Protein AF-A0A075AWR1-F1 (afdb_monomer)

Foldseek 3Di:
DKKKKWKDKDQDPADPVDDPVVLVVQLVVLCVVLVWDWDDDPGTIITIDDPVSVVVSVVVSLVSVVVNPGPDMDMDMDIDDDDPDPDDPVVVVVVVVD

Radius of gyration: 14.3 Å; Cα contacts (8 Å, |Δi|>4): 142; chains: 1; bounding box: 38×23×40 Å

Mean predicted aligned error: 3.59 Å

InterPro domains:
  IPR002767 Thiamine-binding protein [PF01910] (5-97)
  IPR029756 MTH1187/YkoF-like [G3DSA:3.30.70.930] (1-98)
  IPR029756 MTH1187/YkoF-like [SSF89957] (1-98)
  IPR051614 UPF0045 domain-containing protein [PTHR33777] (2-98)

Organism: Rozella allomycis (strain CSF55) (NCBI:txid988480)

pLDDT: mean 92.82, std 6.76, range [66.81, 98.5]

Secondary structure (DSSP, 8-state):
-EEEEEEEEEEES--TTS-HHHHHHHHHHHHHHTT-EEEEETTEEEEEEEHHHHHHHHHHHHHHHHHTT--EEEEEEEEE--TTS---HHHHHHHHH-

Sequence (98 aa):
MFVIADITFLPIQYPKDKPTSDYIKACLKTFDRYSLISNVHAQGTNVEGEFDEIMKAVKDCFAVIQNMGCENIASFIQLTFAANKDLSIQSRLSKVKE

Nearest PDB structures (foldseek):
  2epi-assembly1_C  TM=9.202E-01  e=3.598E-09  Methanocaldococcus jannaschii DSM 2661
  1lxj-assembly1_A  TM=9.125E-01  e=2.598E-08  Saccharomyces cerevisiae
  1lxn-assembly1_A  TM=9.030E-01  e=4.187E-08  Methanothermobacter thermautotrophicus
  1yqh-assembly1_A  TM=8.825E-01  e=8.280E-08  Bacillus cereus ATCC 14579
  2ibo-assembly1_D  TM=8.145E-01  e=5.980E-07  Streptococcus pneumoniae TIGR4

Structure (mmCIF, N/CA/C/O backbone):
data_AF-A0A075AWR1-F1
#
_entry.id   AF-A0A075AWR1-F1
#
loop_
_atom_site.group_PDB
_atom_site.id
_atom_site.type_symbol
_atom_site.label_atom_id
_atom_site.label_alt_id
_atom_site.label_comp_id
_atom_site.label_asym_id
_atom_site.label_entity_id
_atom_site.label_seq_id
_atom_site.pdbx_PDB_ins_code
_atom_site.Cartn_x
_atom_site.Cartn_y
_atom_site.Cartn_z
_atom_site.occupancy
_atom_site.B_iso_or_equiv
_atom_site.auth_seq_id
_atom_site.auth_comp_id
_atom_site.auth_asym_id
_atom_site.auth_atom_id
_atom_site.pdbx_PDB_model_num
ATOM 1 N N . MET A 1 1 ? 3.635 5.092 -15.655 1.00 90.06 1 MET A N 1
ATOM 2 C CA . MET A 1 1 ? 5.006 5.143 -15.103 1.00 90.06 1 MET A CA 1
ATOM 3 C C . MET A 1 1 ? 5.182 3.988 -14.129 1.00 90.06 1 MET A C 1
ATOM 5 O O . MET A 1 1 ? 4.627 4.056 -13.039 1.00 90.06 1 MET A O 1
ATOM 9 N N . PHE A 1 2 ? 5.950 2.960 -14.493 1.00 93.50 2 PHE A N 1
ATOM 10 C CA . PHE A 1 2 ? 6.179 1.804 -13.621 1.00 93.50 2 PHE A CA 1
ATOM 11 C C . PHE A 1 2 ? 7.150 2.133 -12.479 1.00 93.50 2 PHE A C 1
ATOM 13 O O . PHE A 1 2 ? 8.223 2.696 -12.717 1.00 93.50 2 PHE A O 1
ATOM 20 N N . VAL A 1 3 ? 6.792 1.786 -11.243 1.00 95.75 3 VAL A N 1
ATOM 21 C CA . VAL A 1 3 ? 7.591 2.057 -10.039 1.00 95.75 3 VAL A CA 1
ATOM 22 C C . VAL A 1 3 ? 7.595 0.865 -9.085 1.00 95.75 3 VAL A C 1
ATOM 24 O O . VAL A 1 3 ? 6.715 0.008 -9.124 1.00 95.75 3 VAL A O 1
ATOM 27 N N . ILE A 1 4 ? 8.583 0.847 -8.192 1.00 95.62 4 ILE A N 1
ATOM 28 C CA . ILE A 1 4 ? 8.560 0.022 -6.980 1.00 95.62 4 ILE A CA 1
ATOM 29 C C . ILE A 1 4 ? 8.304 0.958 -5.801 1.00 95.62 4 ILE A C 1
ATOM 31 O O . ILE A 1 4 ? 9.040 1.930 -5.615 1.00 95.62 4 ILE A O 1
ATOM 35 N N . ALA A 1 5 ? 7.277 0.667 -5.014 1.00 97.50 5 ALA A N 1
ATOM 36 C CA . ALA A 1 5 ? 6.930 1.376 -3.796 1.00 97.50 5 ALA A CA 1
ATOM 37 C C . ALA A 1 5 ? 7.207 0.485 -2.585 1.00 97.50 5 ALA A C 1
ATOM 39 O O . ALA A 1 5 ? 6.760 -0.655 -2.560 1.00 97.50 5 ALA A O 1
ATOM 40 N N . ASP A 1 6 ? 7.903 0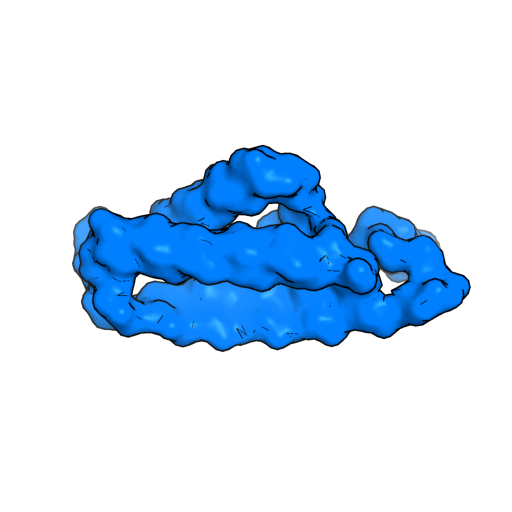.992 -1.573 1.00 97.81 6 ASP A N 1
ATOM 41 C CA . ASP A 1 6 ? 7.865 0.402 -0.235 1.00 97.81 6 ASP A CA 1
ATOM 42 C C . ASP A 1 6 ? 6.889 1.199 0.625 1.00 97.81 6 ASP A C 1
ATOM 44 O O . ASP A 1 6 ? 7.057 2.411 0.783 1.00 97.81 6 ASP A O 1
ATOM 48 N N . ILE A 1 7 ? 5.831 0.538 1.092 1.00 98.38 7 ILE A N 1
ATOM 49 C CA . ILE A 1 7 ? 4.677 1.173 1.725 1.00 98.38 7 ILE A CA 1
ATOM 50 C C . ILE A 1 7 ? 4.519 0.652 3.149 1.00 98.38 7 ILE A C 1
ATOM 52 O O . ILE A 1 7 ? 4.333 -0.545 3.383 1.00 98.38 7 ILE A O 1
ATOM 56 N N . THR A 1 8 ? 4.475 1.582 4.097 1.00 98.19 8 THR A N 1
ATOM 57 C CA . THR A 1 8 ? 4.159 1.316 5.500 1.00 98.19 8 THR A CA 1
ATOM 58 C C . THR A 1 8 ? 2.930 2.121 5.893 1.00 98.19 8 THR A C 1
ATOM 60 O O . THR A 1 8 ? 2.929 3.344 5.767 1.00 98.19 8 THR A O 1
ATOM 63 N N . PHE A 1 9 ? 1.903 1.448 6.416 1.00 97.12 9 PHE A N 1
ATOM 64 C CA . PHE A 1 9 ? 0.767 2.091 7.077 1.00 97.12 9 PHE A CA 1
ATOM 65 C C . PHE A 1 9 ? 0.934 1.980 8.591 1.00 97.12 9 PHE A C 1
ATOM 67 O O . PHE A 1 9 ? 1.128 0.888 9.123 1.00 97.12 9 PHE A O 1
ATOM 74 N N . LEU A 1 10 ? 0.824 3.108 9.283 1.00 94.88 10 LEU A N 1
ATOM 75 C CA . LEU A 1 10 ? 0.883 3.212 10.732 1.00 94.88 10 LEU A CA 1
ATOM 76 C C . LEU A 1 10 ? -0.452 3.777 11.242 1.00 94.88 10 LEU A C 1
ATOM 78 O O . LEU A 1 10 ? -0.621 4.998 11.297 1.00 94.88 10 LEU A O 1
ATOM 82 N N . PRO A 1 11 ? -1.410 2.905 11.603 1.00 93.31 11 PRO A N 1
ATOM 83 C CA . PRO A 1 11 ? -2.607 3.299 12.336 1.00 93.31 11 PRO A CA 1
ATOM 84 C C . PRO A 1 11 ? -2.231 3.988 13.656 1.00 93.31 11 PRO A C 1
ATOM 86 O O . PRO A 1 11 ? -1.450 3.448 14.444 1.00 93.31 11 PRO A O 1
ATOM 89 N N . ILE A 1 12 ? -2.793 5.165 13.919 1.00 92.38 12 ILE A N 1
ATOM 90 C CA . ILE A 1 12 ? -2.577 5.955 15.138 1.00 92.38 12 ILE A CA 1
ATOM 91 C C . ILE A 1 12 ? -3.886 5.979 15.930 1.00 92.38 12 ILE A C 1
ATOM 93 O O . ILE A 1 12 ? -4.958 6.148 15.355 1.00 92.38 12 ILE A O 1
ATOM 97 N N . GLN A 1 13 ? -3.802 5.809 17.257 1.00 86.81 13 GLN A N 1
ATOM 98 C CA . GLN A 1 13 ? -4.968 5.850 18.160 1.00 86.81 13 GLN A CA 1
ATOM 99 C C . GLN A 1 13 ? -6.104 4.896 17.724 1.00 86.81 13 GLN A C 1
ATOM 101 O O . GLN A 1 13 ? -7.280 5.241 17.773 1.00 86.81 13 GLN A O 1
ATOM 106 N N . TYR A 1 14 ? -5.749 3.687 17.280 1.00 88.19 14 TYR A N 1
ATOM 107 C CA . TYR A 1 14 ? -6.704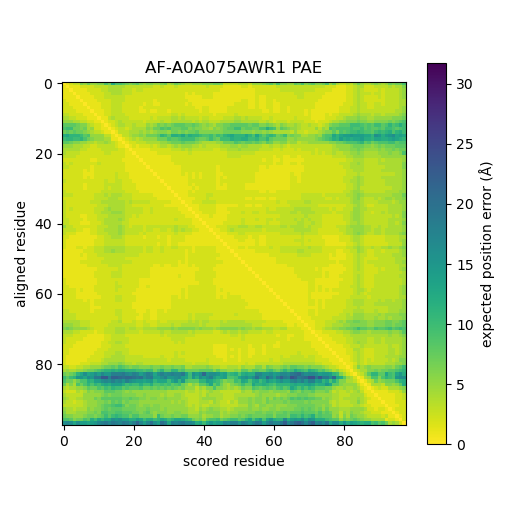 2.678 16.818 1.00 88.19 14 TYR A CA 1
ATOM 108 C C . TYR A 1 14 ? -7.343 1.895 17.989 1.00 88.19 14 TYR A C 1
ATOM 110 O O . TYR A 1 14 ? -6.756 1.822 19.077 1.00 88.19 14 TYR A O 1
ATOM 118 N N . PRO A 1 15 ? -8.527 1.282 17.784 1.00 86.12 15 PRO A N 1
ATOM 119 C CA . PRO A 1 15 ? -9.175 0.423 18.776 1.00 86.12 15 PRO A CA 1
ATOM 120 C C . PRO A 1 15 ? -8.254 -0.692 19.296 1.00 86.12 15 PRO A C 1
ATOM 122 O O . PRO A 1 15 ? -7.692 -1.459 18.515 1.00 86.12 15 PRO A O 1
ATOM 125 N N . LYS A 1 16 ? -8.096 -0.790 20.625 1.00 83.75 16 LYS A N 1
ATOM 126 C CA . LYS A 1 16 ? -7.147 -1.717 21.281 1.00 83.75 16 LYS A CA 1
ATOM 127 C C . LYS A 1 16 ? -7.504 -3.198 21.120 1.00 83.75 16 LYS A C 1
ATOM 129 O O . LYS A 1 16 ? -6.655 -4.052 21.349 1.00 83.75 16 LYS A O 1
ATOM 134 N N . ASP A 1 17 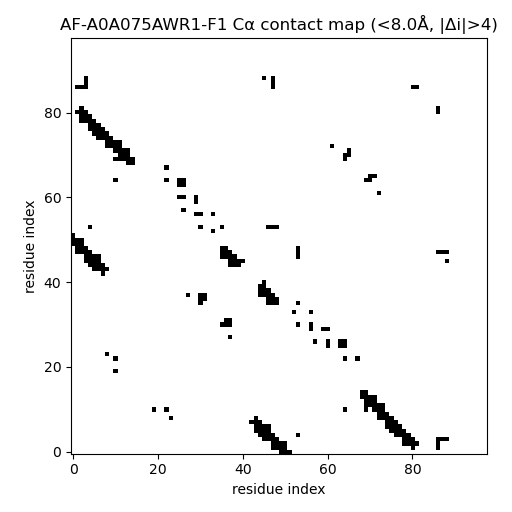? -8.745 -3.496 20.758 1.00 89.31 17 ASP A N 1
ATOM 135 C CA . ASP A 1 17 ? -9.251 -4.837 20.467 1.00 89.31 17 ASP A CA 1
ATOM 136 C C . ASP A 1 17 ? -8.862 -5.335 19.065 1.00 89.31 17 ASP A C 1
ATOM 138 O O . ASP A 1 17 ? -9.016 -6.522 18.780 1.00 89.31 17 ASP A O 1
ATOM 142 N N . LYS A 1 18 ? -8.315 -4.464 18.201 1.00 87.25 18 LYS A N 1
ATOM 143 C CA . LYS A 1 18 ? -7.836 -4.828 16.862 1.00 87.25 18 LYS A CA 1
ATOM 144 C C . LYS A 1 18 ? -6.315 -4.709 16.768 1.00 87.25 18 LYS A C 1
ATOM 146 O O . LYS A 1 18 ? -5.788 -3.600 16.870 1.00 87.25 18 LYS A O 1
ATOM 151 N N . PRO A 1 19 ? -5.582 -5.808 16.524 1.00 91.50 19 PRO A N 1
ATOM 152 C CA . PRO A 1 19 ? -4.143 -5.730 16.317 1.00 91.50 19 PRO A CA 1
ATOM 153 C C . PRO A 1 19 ? -3.814 -4.979 15.019 1.00 91.50 19 PRO A C 1
ATOM 155 O O . PRO A 1 19 ? -4.526 -5.089 14.019 1.00 91.50 19 PRO A O 1
ATOM 158 N N . THR A 1 20 ? -2.676 -4.277 14.993 1.00 89.62 20 THR A N 1
ATOM 159 C CA . THR A 1 20 ? -2.212 -3.522 13.811 1.00 89.62 20 THR A CA 1
ATOM 160 C C . THR A 1 20 ? -2.152 -4.383 12.546 1.00 89.62 20 THR A C 1
ATOM 162 O O . THR A 1 20 ? -2.425 -3.908 11.445 1.00 89.62 20 THR A O 1
ATOM 165 N N . SER A 1 21 ? -1.833 -5.671 12.698 1.00 93.12 21 SER A N 1
ATOM 166 C CA . SER A 1 21 ? -1.715 -6.619 11.590 1.00 93.12 21 SER A CA 1
ATOM 167 C C . SER A 1 21 ? -3.013 -6.806 10.803 1.00 93.12 21 SER A C 1
ATOM 169 O O . SER A 1 21 ? -2.945 -7.092 9.609 1.00 93.12 21 SER A O 1
ATOM 171 N N . ASP A 1 22 ? -4.186 -6.603 11.405 1.00 95.38 22 ASP A N 1
ATOM 172 C CA . ASP A 1 22 ? -5.458 -6.752 10.694 1.00 95.38 22 ASP A CA 1
ATOM 173 C C . ASP A 1 22 ? -5.711 -5.605 9.709 1.00 95.38 22 ASP A C 1
ATOM 175 O O . ASP A 1 22 ? -6.215 -5.844 8.610 1.00 95.38 22 ASP A O 1
ATOM 179 N N . TYR A 1 23 ? -5.269 -4.388 10.036 1.00 95.31 23 TYR A N 1
ATOM 180 C CA . TYR A 1 23 ? -5.281 -3.255 9.106 1.00 95.31 23 TYR A CA 1
ATOM 181 C C . TYR A 1 23 ? -4.352 -3.506 7.915 1.00 95.31 23 TYR A C 1
ATOM 183 O O . TYR A 1 23 ? -4.734 -3.275 6.768 1.00 95.31 23 TYR A O 1
ATOM 191 N N . ILE A 1 24 ? -3.159 -4.054 8.172 1.00 95.25 24 ILE A N 1
ATOM 192 C CA . ILE A 1 24 ? -2.207 -4.402 7.110 1.00 95.25 24 ILE A CA 1
ATOM 193 C C . ILE A 1 24 ? -2.781 -5.499 6.209 1.00 95.25 24 ILE A C 1
ATOM 195 O O . ILE A 1 24 ? -2.785 -5.342 4.993 1.00 95.25 24 ILE A O 1
ATOM 199 N N . LYS A 1 25 ? -3.364 -6.566 6.772 1.00 96.88 25 LYS A N 1
ATOM 200 C CA . LYS A 1 25 ? -4.047 -7.612 5.985 1.00 96.88 25 LYS A CA 1
ATOM 201 C C . LYS A 1 25 ? -5.171 -7.047 5.115 1.00 96.88 25 LYS A C 1
ATOM 203 O O . LYS A 1 25 ? -5.366 -7.515 3.996 1.00 96.88 25 LYS A O 1
ATOM 208 N N . ALA A 1 26 ? -5.919 -6.060 5.608 1.00 96.88 26 ALA A N 1
ATOM 209 C CA . ALA A 1 26 ? -6.961 -5.403 4.825 1.00 96.88 26 ALA A CA 1
ATOM 210 C C . ALA A 1 26 ? -6.379 -4.602 3.645 1.00 96.88 26 ALA A C 1
ATOM 212 O O . ALA A 1 26 ? -6.944 -4.631 2.551 1.00 96.88 26 ALA A O 1
ATOM 213 N N . CYS A 1 27 ? -5.223 -3.962 3.838 1.00 97.44 27 CYS A N 1
ATOM 214 C CA . CYS A 1 27 ? -4.489 -3.279 2.771 1.00 97.44 27 CYS A CA 1
ATOM 215 C C . CYS A 1 27 ? -3.943 -4.254 1.721 1.00 97.44 27 CYS A C 1
ATOM 217 O O . CYS A 1 27 ? -4.064 -3.993 0.529 1.00 97.44 27 CYS A O 1
ATOM 219 N N . LEU A 1 28 ? -3.424 -5.413 2.137 1.00 97.25 28 LEU A N 1
ATOM 220 C CA . LEU A 1 28 ? -2.949 -6.447 1.208 1.00 97.25 28 LEU A CA 1
ATOM 221 C C . LEU A 1 28 ? -4.075 -6.958 0.308 1.00 97.25 28 LEU A C 1
ATOM 223 O O . LEU A 1 28 ? -3.923 -6.982 -0.907 1.00 97.25 28 LEU A O 1
ATOM 227 N N . LYS A 1 29 ? -5.257 -7.220 0.881 1.00 97.56 29 LYS A N 1
ATOM 228 C CA . LYS A 1 29 ? -6.453 -7.553 0.089 1.00 97.56 29 LYS A CA 1
ATOM 229 C C . LYS A 1 29 ? -6.828 -6.447 -0.896 1.00 97.56 29 LYS A C 1
ATOM 231 O O . LYS A 1 29 ? -7.422 -6.731 -1.930 1.00 97.56 29 LYS A O 1
ATOM 236 N N . THR A 1 30 ? -6.556 -5.184 -0.569 1.00 97.38 30 THR A N 1
ATOM 237 C CA . THR A 1 30 ? -6.747 -4.078 -1.512 1.00 97.38 30 THR A CA 1
ATOM 238 C C . THR A 1 30 ? -5.748 -4.177 -2.657 1.00 97.38 30 THR A C 1
ATOM 240 O O . THR A 1 30 ? -6.190 -4.144 -3.798 1.00 97.38 30 THR A O 1
ATOM 243 N N . PHE A 1 31 ? -4.456 -4.386 -2.397 1.00 97.06 31 PHE A N 1
ATOM 244 C CA . PHE A 1 31 ? -3.463 -4.588 -3.461 1.00 97.06 31 PHE A CA 1
ATOM 245 C C . PHE A 1 31 ? -3.807 -5.772 -4.378 1.00 97.06 31 PHE A C 1
ATOM 247 O O . PHE A 1 31 ? -3.735 -5.619 -5.598 1.00 97.06 31 PHE A O 1
ATOM 254 N N . ASP A 1 32 ? -4.308 -6.880 -3.822 1.00 96.38 32 ASP A N 1
ATOM 255 C CA . ASP A 1 32 ? -4.775 -8.033 -4.604 1.00 96.38 32 ASP A CA 1
ATOM 256 C C . ASP A 1 32 ? -5.913 -7.657 -5.571 1.00 96.38 32 ASP A C 1
ATOM 258 O O . ASP A 1 32 ? -5.912 -8.076 -6.728 1.00 96.38 32 ASP A O 1
ATOM 262 N N . ARG A 1 33 ? -6.874 -6.815 -5.147 1.00 96.50 33 ARG A N 1
ATOM 263 C CA . ARG A 1 33 ? -7.967 -6.337 -6.026 1.00 96.50 33 ARG A CA 1
ATOM 264 C C . ARG A 1 33 ? -7.463 -5.491 -7.192 1.00 96.50 33 ARG A C 1
ATOM 266 O O . ARG A 1 33 ? -8.097 -5.479 -8.243 1.00 96.50 33 ARG A O 1
ATOM 273 N N . TYR A 1 34 ? -6.355 -4.784 -7.000 1.00 96.19 34 TYR A N 1
ATOM 274 C CA . TYR A 1 34 ? -5.690 -4.019 -8.052 1.00 96.19 34 TYR A CA 1
ATOM 275 C C . TYR A 1 34 ? -4.769 -4.886 -8.922 1.00 96.19 34 TYR A C 1
ATOM 277 O O . TYR A 1 34 ? -4.156 -4.365 -9.843 1.00 96.19 34 TYR A O 1
ATOM 285 N N . SER A 1 35 ? -4.678 -6.198 -8.665 1.00 95.75 35 SER A N 1
ATOM 286 C CA . SER A 1 35 ? -3.734 -7.106 -9.334 1.00 95.75 35 SER A CA 1
ATOM 287 C C . SER A 1 35 ? -2.271 -6.654 -9.213 1.00 95.75 35 SER A C 1
ATOM 289 O O . SER A 1 35 ? -1.451 -6.946 -10.081 1.00 95.75 35 SER A O 1
ATOM 291 N N . LEU A 1 36 ? -1.937 -5.937 -8.133 1.00 95.88 36 LEU A N 1
ATOM 292 C CA . LEU A 1 36 ? -0.582 -5.460 -7.868 1.00 95.88 36 LEU A CA 1
ATOM 293 C C . LEU A 1 36 ? 0.256 -6.575 -7.240 1.00 95.88 36 LEU A C 1
ATOM 295 O O . LEU A 1 36 ? -0.181 -7.255 -6.309 1.00 95.88 36 LEU A O 1
ATOM 299 N N . ILE A 1 37 ? 1.496 -6.724 -7.701 1.00 93.44 37 ILE A N 1
ATOM 300 C CA . ILE A 1 37 ? 2.449 -7.657 -7.100 1.00 93.44 37 ILE A CA 1
ATOM 301 C C . ILE A 1 37 ? 2.939 -7.031 -5.795 1.00 93.44 37 ILE A C 1
ATOM 303 O O . ILE A 1 37 ? 3.594 -5.987 -5.811 1.00 93.44 37 ILE A O 1
ATOM 307 N N . SER A 1 38 ? 2.628 -7.668 -4.666 1.00 95.69 38 SER A N 1
ATOM 308 C CA . SER A 1 38 ? 3.014 -7.191 -3.339 1.00 95.69 38 SER A CA 1
ATOM 309 C C . SER A 1 38 ? 3.807 -8.241 -2.559 1.00 95.69 38 SER A C 1
ATOM 311 O O . SER A 1 38 ? 3.518 -9.434 -2.608 1.00 95.69 38 SER A O 1
ATOM 313 N N . ASN A 1 39 ? 4.839 -7.795 -1.842 1.00 95.06 39 ASN A N 1
ATOM 314 C CA . ASN A 1 39 ? 5.706 -8.624 -1.011 1.00 95.06 39 ASN A CA 1
ATOM 315 C C . ASN A 1 39 ? 5.836 -7.990 0.377 1.00 95.06 39 ASN A C 1
ATOM 317 O O . ASN A 1 39 ? 6.423 -6.919 0.537 1.00 95.06 39 ASN A O 1
ATOM 321 N N . VAL A 1 40 ? 5.284 -8.656 1.390 1.00 95.69 40 VAL A N 1
ATOM 322 C CA . VAL A 1 40 ? 5.335 -8.196 2.784 1.00 95.69 40 VAL A CA 1
ATOM 323 C C . VAL A 1 40 ? 6.685 -8.522 3.408 1.00 95.69 40 VAL A C 1
ATOM 325 O O . VAL A 1 40 ? 7.192 -9.635 3.276 1.00 95.69 40 VAL A O 1
ATOM 328 N N . HIS A 1 41 ? 7.219 -7.579 4.177 1.00 94.56 41 HIS A N 1
ATOM 329 C CA . HIS A 1 41 ? 8.325 -7.800 5.104 1.00 94.56 41 HIS A CA 1
ATOM 330 C C . HIS A 1 41 ? 8.012 -7.173 6.468 1.00 94.56 41 HIS A C 1
ATOM 332 O O . HIS A 1 41 ? 6.975 -6.550 6.680 1.00 94.56 41 HIS A O 1
ATOM 338 N N . AL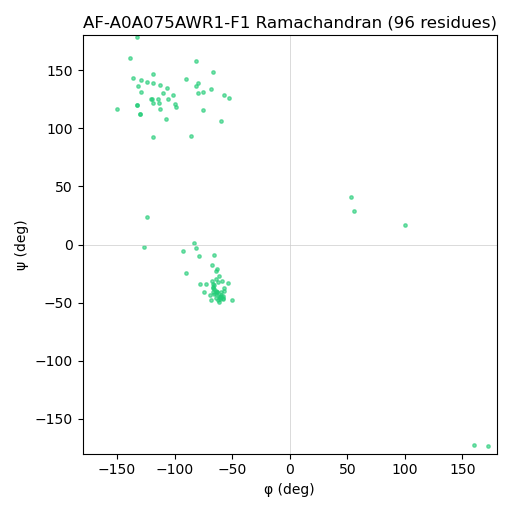A A 1 42 ? 8.920 -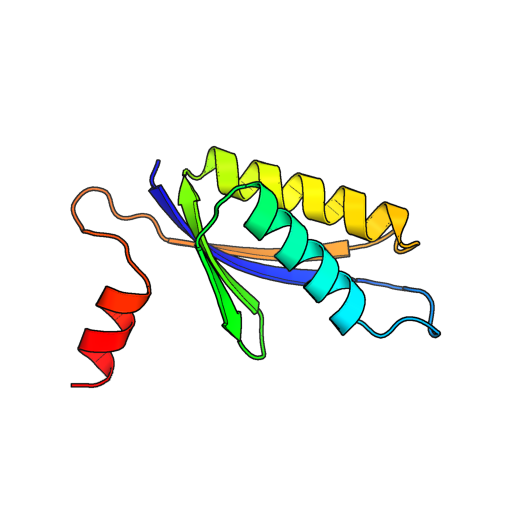7.329 7.431 1.00 94.31 42 ALA A N 1
ATOM 339 C CA . ALA A 1 42 ? 8.685 -6.932 8.820 1.00 94.31 42 ALA A CA 1
ATOM 340 C C . ALA A 1 42 ? 8.514 -5.415 9.056 1.00 94.31 42 ALA A C 1
ATOM 342 O O . ALA A 1 42 ? 8.192 -5.020 10.173 1.00 94.31 42 ALA A O 1
ATOM 343 N N . GLN A 1 43 ? 8.773 -4.564 8.058 1.00 93.81 43 GLN A N 1
ATOM 344 C CA . GLN A 1 43 ? 8.761 -3.096 8.191 1.00 93.81 43 GLN A CA 1
ATOM 345 C C . GLN A 1 43 ? 7.865 -2.394 7.159 1.00 93.81 43 GLN A C 1
ATOM 347 O O . GLN A 1 43 ? 7.726 -1.174 7.202 1.00 9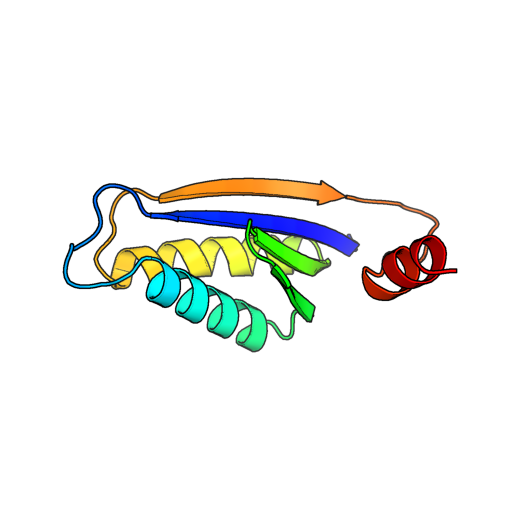3.81 43 GLN A O 1
ATOM 352 N N . GLY A 1 44 ? 7.245 -3.139 6.246 1.00 96.25 44 GLY A N 1
ATOM 353 C CA . GLY A 1 44 ? 6.562 -2.558 5.100 1.00 96.25 44 GLY A CA 1
ATOM 354 C C . GLY A 1 44 ? 6.090 -3.612 4.113 1.00 96.25 44 GLY A C 1
ATOM 355 O O . GLY A 1 44 ? 6.127 -4.819 4.371 1.00 96.25 44 GLY A O 1
ATOM 356 N N . THR A 1 45 ? 5.583 -3.134 2.989 1.00 97.81 45 THR A N 1
ATOM 357 C CA . THR A 1 45 ? 5.170 -3.957 1.859 1.00 97.81 45 THR A CA 1
ATOM 358 C C . THR A 1 45 ? 5.748 -3.349 0.599 1.00 97.81 45 THR A C 1
ATOM 360 O O . THR A 1 45 ? 5.421 -2.215 0.246 1.00 97.81 45 THR A O 1
ATOM 363 N N . ASN A 1 46 ? 6.569 -4.121 -0.106 1.00 97.44 46 ASN A N 1
ATOM 364 C CA . ASN A 1 46 ? 7.035 -3.728 -1.423 1.00 97.44 46 ASN A CA 1
ATOM 365 C C . ASN A 1 46 ? 5.938 -4.027 -2.443 1.00 97.44 46 ASN A C 1
ATOM 367 O O . ASN A 1 46 ? 5.412 -5.137 -2.469 1.00 97.44 46 ASN A O 1
ATOM 371 N N . VAL A 1 47 ? 5.607 -3.056 -3.282 1.00 97.19 47 VAL A N 1
ATOM 372 C CA . VAL A 1 47 ? 4.590 -3.152 -4.327 1.00 97.19 47 VAL A CA 1
ATOM 373 C C . VAL A 1 47 ? 5.200 -2.673 -5.636 1.00 97.19 47 VAL A C 1
ATOM 375 O O . VAL A 1 47 ? 5.821 -1.613 -5.673 1.00 97.19 47 VAL A O 1
ATOM 378 N N . GLU A 1 48 ? 5.045 -3.443 -6.706 1.00 94.75 48 GLU A N 1
ATOM 379 C CA . GLU A 1 48 ? 5.505 -3.070 -8.048 1.00 94.75 48 GLU A CA 1
ATOM 380 C C . GLU A 1 48 ? 4.325 -2.977 -9.021 1.00 94.75 48 GLU A C 1
ATOM 382 O O . GLU A 1 48 ? 3.389 -3.775 -8.953 1.00 94.75 48 GLU A O 1
ATOM 387 N N . GLY A 1 49 ? 4.341 -1.962 -9.887 1.00 94.50 49 GLY A N 1
ATOM 388 C CA . GLY A 1 49 ? 3.214 -1.651 -10.765 1.00 94.50 49 GLY A CA 1
ATOM 389 C C . GLY A 1 49 ? 3.237 -0.225 -11.309 1.00 94.50 49 GLY A C 1
ATOM 390 O O . GLY A 1 49 ? 4.194 0.532 -11.116 1.00 94.50 49 GLY A O 1
ATOM 391 N N . GLU A 1 50 ? 2.156 0.159 -11.985 1.00 95.75 50 GLU A N 1
ATOM 392 C CA . GLU A 1 50 ? 1.967 1.528 -12.458 1.00 95.75 50 GLU A CA 1
ATOM 393 C C . GLU A 1 50 ? 1.747 2.488 -11.281 1.00 95.75 50 GLU A C 1
ATOM 395 O O . GLU A 1 50 ? 0.948 2.228 -10.382 1.00 95.75 50 GLU A O 1
ATOM 400 N N . PHE A 1 51 ? 2.447 3.626 -11.295 1.00 96.50 51 PHE A N 1
ATOM 401 C CA . PHE A 1 51 ? 2.401 4.635 -10.233 1.00 96.50 51 PHE A CA 1
ATOM 402 C C . PHE A 1 51 ? 0.969 5.023 -9.857 1.00 96.50 51 PHE A C 1
ATOM 404 O O . PHE A 1 51 ? 0.622 5.023 -8.676 1.00 96.50 51 PHE A O 1
ATOM 411 N N . ASP A 1 52 ? 0.130 5.311 -10.853 1.00 97.62 52 ASP A N 1
ATOM 412 C CA . ASP A 1 52 ? -1.247 5.744 -10.621 1.00 97.62 52 ASP A CA 1
ATOM 413 C C . ASP A 1 52 ? -2.100 4.631 -9.994 1.00 97.62 52 ASP A C 1
ATOM 415 O O . ASP A 1 52 ? -2.923 4.903 -9.119 1.00 97.62 52 ASP A O 1
ATOM 419 N N . GLU A 1 53 ? -1.875 3.371 -10.376 1.00 97.88 53 GLU A N 1
ATOM 420 C CA . GLU A 1 53 ? -2.575 2.221 -9.798 1.00 97.88 53 GLU A CA 1
ATOM 421 C C . GLU A 1 53 ? -2.149 1.977 -8.350 1.00 97.88 53 GLU A C 1
ATOM 423 O O . GLU A 1 53 ? -3.006 1.802 -7.482 1.00 97.88 53 GLU A O 1
ATOM 428 N N . ILE A 1 54 ? -0.845 2.054 -8.060 1.00 98.06 54 ILE A N 1
ATOM 429 C CA . ILE A 1 54 ? -0.324 1.929 -6.693 1.00 98.06 54 ILE A CA 1
ATOM 430 C C . ILE A 1 54 ? -0.880 3.050 -5.814 1.00 98.06 54 ILE A C 1
ATOM 432 O O . ILE A 1 54 ? -1.397 2.775 -4.732 1.00 98.06 54 ILE A O 1
ATOM 436 N N . MET A 1 55 ? -0.819 4.310 -6.256 1.00 98.31 55 MET A N 1
ATOM 437 C CA . MET A 1 55 ? -1.315 5.435 -5.453 1.00 98.31 55 MET A CA 1
ATOM 438 C C . MET A 1 55 ? -2.831 5.372 -5.249 1.00 98.31 55 MET A C 1
ATOM 440 O O . MET A 1 55 ? -3.327 5.714 -4.171 1.00 98.31 55 MET A O 1
ATOM 444 N N . LYS A 1 56 ? -3.582 4.883 -6.242 1.00 98.50 56 LYS A N 1
ATOM 445 C CA . LYS A 1 56 ? -5.019 4.638 -6.098 1.00 98.50 56 LYS A CA 1
ATOM 446 C C . LYS A 1 56 ? -5.299 3.527 -5.080 1.00 98.50 56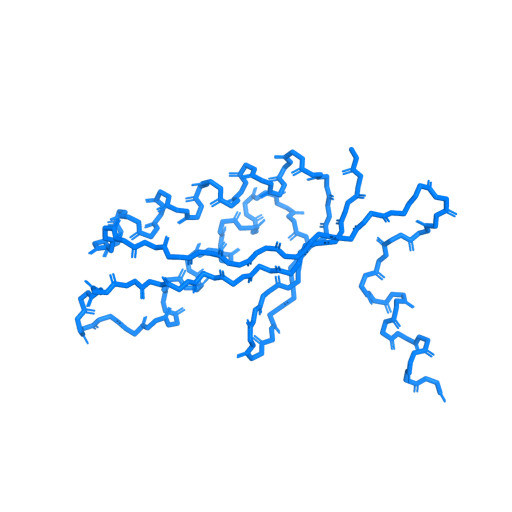 LYS A C 1
ATOM 448 O O . LYS A 1 56 ? -6.152 3.707 -4.215 1.00 98.50 56 LYS A O 1
ATOM 453 N N . ALA A 1 57 ? -4.538 2.435 -5.107 1.00 98.38 57 ALA A N 1
ATOM 454 C CA . ALA A 1 57 ? -4.654 1.372 -4.114 1.00 98.38 57 ALA A CA 1
ATOM 455 C C . ALA A 1 57 ? -4.282 1.854 -2.700 1.00 98.38 57 ALA A C 1
ATOM 457 O O . ALA A 1 57 ? -4.977 1.535 -1.739 1.00 98.38 57 ALA A O 1
ATOM 458 N N . VAL A 1 58 ? -3.243 2.686 -2.564 1.00 98.25 58 VAL A N 1
ATOM 459 C CA . VAL A 1 58 ? -2.868 3.337 -1.296 1.00 98.25 58 VAL A CA 1
ATOM 460 C C . VAL A 1 58 ? -4.009 4.204 -0.761 1.00 98.25 58 VAL A C 1
ATOM 462 O O . VAL A 1 58 ? -4.339 4.121 0.422 1.00 98.25 58 VAL A O 1
ATOM 465 N N . LYS A 1 59 ? -4.650 5.005 -1.619 1.00 98.25 59 LYS A N 1
ATOM 466 C CA . LYS A 1 59 ? -5.828 5.801 -1.245 1.00 98.25 59 LYS A CA 1
ATOM 467 C C . LYS A 1 59 ? -6.966 4.918 -0.724 1.00 98.25 59 LYS A C 1
ATOM 469 O O . LYS A 1 59 ? -7.561 5.231 0.306 1.00 98.25 59 LYS A O 1
ATOM 474 N N . ASP A 1 60 ? -7.241 3.805 -1.395 1.00 98.25 60 ASP A N 1
ATOM 475 C CA . ASP A 1 60 ? -8.269 2.860 -0.958 1.00 98.25 60 ASP A CA 1
ATOM 476 C C . ASP A 1 60 ? -7.899 2.175 0.364 1.00 98.25 60 ASP A C 1
ATOM 478 O O . A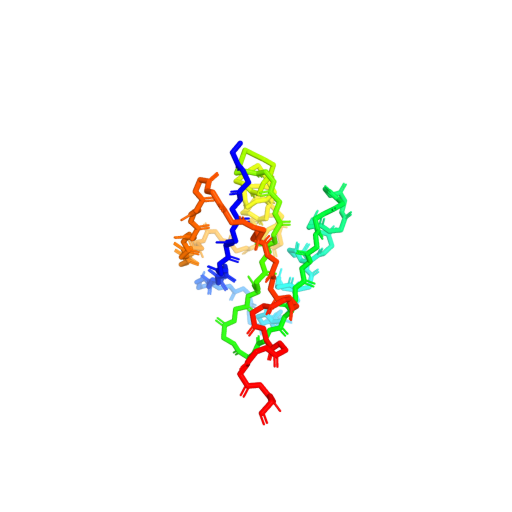SP A 1 60 ? -8.775 1.937 1.193 1.00 98.25 60 ASP A O 1
ATOM 482 N N . CYS A 1 61 ? -6.615 1.908 0.613 1.00 98.12 61 CYS A N 1
ATOM 483 C CA . CYS A 1 61 ? -6.135 1.417 1.904 1.00 98.12 61 CYS A CA 1
ATOM 484 C C . CYS A 1 61 ? -6.450 2.397 3.042 1.00 98.12 61 CYS A C 1
ATOM 486 O O . CYS A 1 61 ? -6.946 1.960 4.079 1.00 98.12 61 CYS A O 1
ATOM 488 N N . PHE A 1 62 ? -6.256 3.708 2.847 1.00 97.75 62 PHE A N 1
ATOM 489 C CA . PHE A 1 62 ? -6.670 4.709 3.840 1.00 97.75 62 PHE A CA 1
ATOM 490 C C . PHE A 1 62 ? -8.171 4.632 4.137 1.00 97.75 62 PHE A C 1
ATOM 492 O O . PHE A 1 62 ? -8.557 4.580 5.303 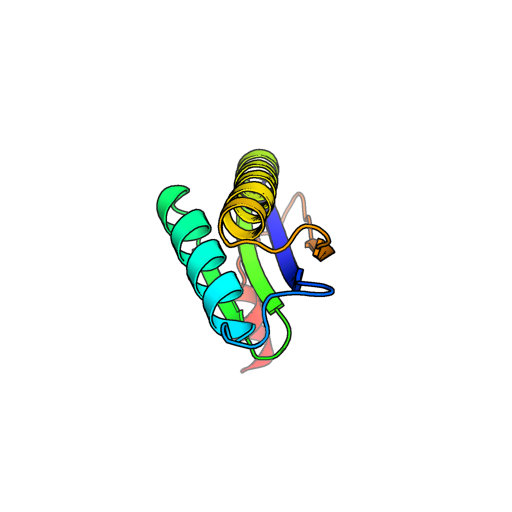1.00 97.75 62 PHE A O 1
ATOM 499 N N . ALA A 1 63 ? -9.011 4.551 3.101 1.00 97.56 63 ALA A N 1
ATOM 500 C CA . ALA A 1 63 ? -10.460 4.439 3.272 1.00 97.56 63 ALA A CA 1
ATOM 501 C C . ALA A 1 63 ? -10.860 3.139 3.995 1.00 97.56 63 ALA A C 1
ATOM 503 O O . ALA A 1 63 ? -11.720 3.146 4.874 1.00 97.56 63 ALA A O 1
ATOM 504 N N . VAL A 1 64 ? -10.216 2.016 3.663 1.00 97.25 64 VAL A N 1
ATOM 505 C CA . VAL A 1 64 ? -10.440 0.724 4.326 1.00 97.25 64 VAL A CA 1
ATOM 506 C C . VAL A 1 64 ? -10.061 0.794 5.804 1.00 97.25 64 VAL A C 1
ATOM 508 O O . VAL A 1 64 ? -10.856 0.384 6.647 1.00 97.25 64 VAL A O 1
ATOM 511 N N . ILE A 1 65 ? -8.889 1.342 6.136 1.00 96.25 65 ILE A N 1
ATOM 512 C CA . ILE A 1 65 ? -8.441 1.491 7.528 1.00 96.25 65 ILE A CA 1
ATOM 513 C C . ILE A 1 65 ? -9.377 2.429 8.305 1.00 96.25 65 ILE A C 1
ATOM 515 O O . ILE A 1 65 ? -9.751 2.118 9.438 1.00 96.25 65 ILE A O 1
ATOM 519 N N . GLN A 1 66 ? -9.815 3.529 7.687 1.00 95.31 66 GLN A N 1
ATOM 520 C CA . GLN A 1 66 ? -10.776 4.451 8.289 1.00 95.31 66 GLN A CA 1
ATOM 521 C C . GLN A 1 66 ? -12.102 3.750 8.605 1.00 95.31 66 GLN A C 1
ATOM 523 O O . GLN A 1 66 ? -12.590 3.829 9.731 1.00 95.31 66 GLN A O 1
ATOM 528 N N . ASN A 1 67 ? -12.637 2.972 7.661 1.00 95.31 67 ASN A N 1
ATOM 529 C CA . ASN A 1 67 ? -13.854 2.177 7.860 1.00 95.31 67 ASN A CA 1
ATOM 530 C C . ASN A 1 67 ? -13.699 1.093 8.940 1.00 95.31 67 ASN A C 1
ATOM 532 O O . ASN A 1 67 ? -14.687 0.621 9.499 1.00 95.31 67 ASN A O 1
ATOM 536 N N . MET A 1 68 ? -12.466 0.693 9.258 1.00 94.69 68 MET A N 1
ATOM 537 C CA . MET A 1 68 ? -12.171 -0.223 10.359 1.00 94.69 68 MET A CA 1
ATOM 538 C C . MET A 1 68 ? -12.119 0.470 11.731 1.00 94.69 68 MET A C 1
ATOM 540 O O . MET A 1 68 ? -11.982 -0.234 12.738 1.00 94.69 68 MET A O 1
ATOM 544 N N . GLY A 1 69 ? -12.279 1.797 11.787 1.00 93.56 69 GLY A N 1
ATOM 545 C CA . GLY A 1 69 ? -12.364 2.587 13.017 1.00 93.56 69 GLY A CA 1
ATOM 546 C C . GLY A 1 69 ? -11.074 3.309 13.410 1.00 93.56 69 GLY A C 1
ATOM 547 O O . GLY A 1 69 ? -10.943 3.701 14.565 1.00 93.56 69 GLY A O 1
ATOM 548 N N . CYS A 1 70 ? -10.108 3.464 12.499 1.00 94.50 70 CYS A N 1
ATOM 549 C CA . CYS A 1 70 ? -8.885 4.229 12.754 1.00 94.50 70 CYS A CA 1
ATOM 550 C C . CYS A 1 70 ? -8.909 5.556 11.982 1.00 94.50 70 CYS A C 1
ATOM 552 O O . CYS A 1 70 ? -8.778 5.577 10.762 1.00 94.50 70 CYS A O 1
ATOM 554 N N . GLU A 1 71 ? -9.085 6.663 12.703 1.00 90.50 71 GLU A N 1
ATOM 555 C CA . GLU A 1 71 ? -9.253 7.998 12.109 1.00 90.50 71 GLU A CA 1
ATOM 556 C C . GLU A 1 71 ? -7.936 8.621 11.629 1.00 90.50 71 GLU A C 1
ATOM 558 O O . GLU A 1 71 ? -7.917 9.330 10.626 1.00 90.50 71 GLU A O 1
ATOM 563 N N . ASN A 1 72 ? -6.831 8.346 12.328 1.00 93.56 72 ASN A N 1
ATOM 564 C CA . ASN A 1 72 ? -5.524 8.934 12.050 1.00 93.56 72 ASN A CA 1
ATOM 565 C C . ASN A 1 72 ? -4.557 7.860 11.560 1.00 93.56 72 ASN A C 1
ATOM 567 O O . ASN A 1 72 ? -4.278 6.893 12.264 1.00 93.56 72 ASN A O 1
ATOM 571 N N . ILE A 1 73 ? -4.010 8.037 10.360 1.00 95.69 73 ILE A N 1
ATOM 572 C CA . ILE A 1 73 ? -3.115 7.062 9.734 1.00 95.69 73 ILE A CA 1
ATOM 573 C C . ILE A 1 73 ? -1.901 7.819 9.211 1.00 95.69 73 ILE A C 1
ATOM 575 O O . ILE A 1 73 ? -2.036 8.698 8.363 1.00 95.69 73 ILE A O 1
ATOM 579 N N . ALA A 1 74 ? -0.711 7.472 9.694 1.00 95.50 74 ALA A N 1
ATOM 580 C CA . ALA A 1 74 ? 0.526 7.901 9.054 1.00 95.50 74 ALA A CA 1
ATOM 581 C C . ALA A 1 74 ? 0.938 6.863 8.008 1.00 95.50 74 ALA A C 1
ATOM 583 O O . ALA A 1 74 ? 0.789 5.662 8.226 1.00 95.50 74 ALA A O 1
ATOM 584 N N . SER A 1 75 ? 1.476 7.312 6.877 1.00 96.69 75 SER A N 1
ATOM 585 C CA . SER A 1 75 ? 2.061 6.419 5.878 1.00 96.69 75 SER A CA 1
ATOM 586 C C . SER A 1 75 ? 3.453 6.871 5.488 1.00 96.69 75 SER A C 1
ATOM 588 O O . SER A 1 75 ? 3.678 8.065 5.284 1.00 96.69 75 SER A O 1
ATOM 590 N N . PHE A 1 76 ? 4.344 5.912 5.288 1.00 97.94 76 PHE A N 1
ATOM 591 C CA . PHE A 1 76 ? 5.654 6.138 4.693 1.00 97.94 76 PHE A CA 1
ATOM 592 C C . PHE A 1 76 ? 5.684 5.408 3.358 1.00 97.94 76 PHE A C 1
ATOM 594 O O . PHE A 1 76 ? 5.368 4.221 3.301 1.00 97.94 76 PHE A O 1
ATOM 601 N N . ILE A 1 77 ? 5.996 6.135 2.287 1.00 97.94 77 ILE A N 1
ATOM 602 C CA . ILE A 1 77 ? 6.033 5.586 0.933 1.00 97.94 77 ILE A CA 1
ATOM 603 C C . ILE A 1 77 ? 7.358 5.987 0.307 1.00 97.94 77 ILE A C 1
ATOM 605 O O . ILE A 1 77 ? 7.589 7.164 0.029 1.00 97.94 77 ILE A O 1
ATOM 609 N N . GLN A 1 78 ? 8.222 5.005 0.079 1.00 97.69 78 GLN A N 1
ATOM 610 C CA . GLN A 1 78 ? 9.458 5.200 -0.664 1.00 97.69 78 GLN A CA 1
ATOM 611 C C . GLN A 1 78 ? 9.262 4.713 -2.096 1.00 97.69 78 GLN A C 1
ATOM 613 O O . GLN A 1 78 ? 8.971 3.543 -2.320 1.00 97.69 78 GLN A O 1
ATOM 618 N N . LEU A 1 79 ? 9.449 5.603 -3.070 1.00 96.62 79 LEU A N 1
ATOM 619 C CA . LEU A 1 79 ? 9.264 5.291 -4.485 1.00 96.62 79 LEU A CA 1
ATOM 620 C C . LEU A 1 79 ? 10.598 5.188 -5.209 1.00 96.62 79 LEU A C 1
ATOM 622 O O . LEU A 1 79 ? 11.464 6.051 -5.082 1.00 96.62 79 LEU A O 1
ATOM 626 N N . THR A 1 80 ? 10.733 4.143 -6.017 1.00 94.44 80 THR A N 1
ATOM 627 C CA . THR A 1 80 ? 11.863 3.948 -6.921 1.00 94.44 80 THR A CA 1
ATOM 628 C C . THR A 1 80 ? 11.365 3.895 -8.358 1.00 94.44 80 THR A C 1
ATOM 630 O O . THR A 1 80 ? 10.579 3.021 -8.719 1.00 94.44 80 THR A O 1
ATOM 633 N N . PHE A 1 81 ? 11.885 4.796 -9.188 1.00 93.12 81 PHE A N 1
ATOM 634 C CA . PHE A 1 81 ? 11.670 4.831 -10.632 1.00 93.12 81 PHE A CA 1
ATOM 635 C C . PHE A 1 81 ? 13.007 4.670 -11.368 1.00 93.12 81 PHE A C 1
ATOM 637 O O . PHE A 1 81 ? 14.049 5.130 -10.899 1.00 93.12 81 PHE A O 1
ATOM 644 N N . ALA A 1 82 ? 12.986 4.024 -12.529 1.00 87.38 82 ALA A N 1
ATOM 645 C CA . ALA A 1 82 ? 14.122 3.889 -13.426 1.00 87.38 82 ALA A CA 1
ATOM 646 C C . ALA A 1 82 ? 13.600 3.797 -14.863 1.00 87.38 82 ALA A C 1
ATOM 648 O O . ALA A 1 82 ? 12.909 2.846 -15.206 1.00 87.38 82 ALA A O 1
ATOM 649 N N . ALA A 1 83 ? 13.951 4.770 -15.705 1.00 83.19 83 ALA A N 1
ATOM 650 C CA . ALA A 1 83 ? 13.414 4.874 -17.063 1.00 83.19 83 ALA A CA 1
ATOM 651 C C . ALA A 1 83 ? 13.858 3.743 -18.014 1.00 83.19 83 ALA A C 1
ATOM 653 O O . ALA A 1 83 ? 13.109 3.372 -18.906 1.00 83.19 83 ALA A O 1
ATOM 654 N N . ASN A 1 84 ? 15.066 3.197 -17.825 1.00 69.31 84 ASN A N 1
ATOM 655 C CA . ASN A 1 84 ? 15.735 2.327 -18.808 1.00 69.31 84 ASN A CA 1
ATOM 656 C C . ASN A 1 84 ? 16.131 0.951 -18.240 1.00 69.31 84 ASN A C 1
ATOM 658 O O . ASN A 1 84 ? 17.104 0.351 -18.697 1.00 69.31 84 ASN A O 1
ATOM 662 N N . LYS A 1 85 ? 15.470 0.476 -17.179 1.00 67.19 85 LYS A N 1
ATOM 663 C CA . LYS A 1 85 ? 15.775 -0.822 -16.557 1.00 67.19 85 LYS A CA 1
ATOM 664 C C . LYS A 1 85 ? 14.490 -1.568 -16.248 1.00 67.19 85 LYS A C 1
ATOM 666 O O . LYS A 1 85 ? 13.550 -0.949 -15.760 1.00 67.19 85 LYS A O 1
ATOM 671 N N . ASP A 1 86 ? 14.518 -2.889 -16.414 1.00 70.19 86 ASP A N 1
ATOM 672 C CA . ASP A 1 86 ? 13.486 -3.765 -15.865 1.00 70.19 86 ASP A CA 1
ATOM 673 C C . ASP A 1 86 ? 13.456 -3.601 -14.344 1.00 70.19 86 ASP A C 1
ATOM 675 O O . ASP A 1 86 ? 14.364 -4.008 -13.607 1.00 70.19 86 ASP A O 1
ATOM 679 N N . LEU A 1 87 ? 12.420 -2.911 -13.880 1.00 76.88 87 LEU A N 1
ATOM 680 C CA . LEU A 1 87 ? 12.133 -2.698 -12.477 1.00 76.88 87 LEU A CA 1
ATOM 681 C C . LEU A 1 87 ? 11.332 -3.892 -11.975 1.00 76.88 87 LEU A C 1
ATOM 683 O O . LEU A 1 87 ? 10.116 -3.908 -12.072 1.00 76.88 87 LEU A O 1
ATOM 687 N N . SER A 1 88 ? 12.029 -4.884 -11.429 1.00 85.50 88 SER A N 1
ATOM 688 C CA . SER A 1 88 ? 11.397 -5.957 -10.664 1.00 85.50 88 SER A CA 1
ATOM 689 C C . SER A 1 88 ? 12.129 -6.170 -9.346 1.00 85.50 88 SER A C 1
ATOM 691 O O . SER A 1 88 ? 13.365 -6.211 -9.305 1.00 85.50 88 SER A O 1
ATOM 693 N N . ILE A 1 89 ? 11.366 -6.332 -8.268 1.00 85.69 89 ILE A N 1
ATOM 694 C CA . ILE A 1 89 ? 11.868 -6.682 -6.939 1.00 85.69 89 ILE A CA 1
ATOM 695 C C . ILE A 1 89 ? 12.634 -8.009 -7.003 1.00 85.69 89 ILE A C 1
ATOM 697 O O . ILE A 1 89 ? 13.757 -8.089 -6.506 1.00 85.69 89 ILE A O 1
ATOM 701 N N . GLN A 1 90 ? 12.083 -9.029 -7.670 1.00 86.44 90 GLN A N 1
ATOM 702 C CA . GLN A 1 90 ? 12.719 -10.349 -7.790 1.00 86.44 90 GLN A CA 1
ATOM 703 C C . GLN A 1 90 ? 14.075 -10.272 -8.499 1.00 86.44 90 GLN A C 1
ATOM 705 O O . GLN A 1 90 ? 15.061 -10.811 -8.002 1.00 86.44 90 GLN A O 1
ATOM 710 N N . SER A 1 91 ? 14.148 -9.522 -9.603 1.00 85.06 91 SER A N 1
ATOM 711 C CA . SER A 1 91 ? 15.398 -9.299 -10.349 1.00 85.06 91 SER A CA 1
ATOM 712 C C . SER A 1 91 ? 16.470 -8.582 -9.517 1.00 85.06 91 SER A C 1
ATOM 714 O O . SER A 1 91 ? 17.668 -8.819 -9.676 1.00 85.06 91 SER A O 1
ATOM 716 N N . ARG A 1 92 ? 16.069 -7.694 -8.598 1.00 85.19 92 ARG A N 1
ATOM 717 C CA . ARG A 1 92 ? 17.008 -7.038 -7.675 1.00 85.19 92 ARG A CA 1
ATOM 718 C C . ARG A 1 92 ? 17.476 -7.980 -6.572 1.00 85.19 92 ARG A C 1
ATOM 720 O O . ARG A 1 92 ? 18.657 -7.967 -6.239 1.00 85.19 92 ARG A O 1
ATOM 727 N N . LEU A 1 93 ? 16.570 -8.784 -6.019 1.00 86.94 93 LEU A N 1
ATOM 728 C CA . LEU A 1 93 ? 16.895 -9.741 -4.964 1.00 86.94 93 LEU A CA 1
ATOM 729 C C . LEU A 1 93 ? 17.828 -10.848 -5.455 1.00 86.94 93 LEU A C 1
ATOM 731 O O . LEU A 1 93 ? 18.723 -11.235 -4.707 1.00 86.94 93 LEU A O 1
ATOM 735 N N . SER A 1 94 ? 17.649 -11.342 -6.684 1.00 88.12 94 SER A N 1
ATOM 736 C CA . SER A 1 94 ? 18.512 -12.389 -7.238 1.00 88.12 94 SER A CA 1
ATOM 737 C C . SER A 1 94 ? 19.971 -11.935 -7.315 1.00 88.12 94 SER A C 1
ATOM 739 O O . SER A 1 94 ? 20.841 -12.637 -6.823 1.00 88.12 94 SER A O 1
ATOM 741 N N . LYS A 1 95 ? 20.228 -10.711 -7.795 1.00 86.25 95 LYS A N 1
ATOM 742 C CA . LYS A 1 95 ? 21.584 -10.143 -7.935 1.00 86.25 95 LYS A CA 1
ATOM 743 C C . LYS A 1 95 ? 22.341 -9.938 -6.623 1.00 86.25 95 LYS A C 1
ATOM 745 O O . LYS A 1 95 ? 23.554 -9.793 -6.646 1.00 86.25 95 LYS A O 1
ATOM 750 N N . VAL A 1 96 ? 21.635 -9.830 -5.497 1.00 88.44 96 VAL A N 1
ATOM 751 C CA . VAL A 1 96 ? 22.254 -9.672 -4.167 1.00 88.44 96 VAL A CA 1
ATOM 752 C C . VAL A 1 96 ? 22.523 -11.028 -3.509 1.00 88.44 96 VAL A C 1
ATOM 754 O O . VAL A 1 96 ? 23.356 -11.114 -2.616 1.00 88.44 96 VAL A O 1
ATOM 757 N N . LYS A 1 97 ? 21.781 -12.070 -3.903 1.00 84.69 97 LYS A N 1
ATOM 758 C CA . LYS A 1 97 ? 21.877 -13.422 -3.332 1.00 84.69 97 LYS A CA 1
ATOM 759 C C . LYS A 1 97 ? 22.841 -14.346 -4.087 1.00 84.69 97 LYS A C 1
ATOM 761 O O . LYS A 1 97 ? 23.026 -15.475 -3.638 1.00 84.69 97 LYS A O 1
ATOM 766 N N . GLU A 1 98 ? 23.383 -13.893 -5.214 1.00 66.81 98 GLU A N 1
ATOM 767 C CA . GLU A 1 98 ? 24.549 -14.489 -5.886 1.00 66.81 98 GLU A CA 1
ATOM 768 C C . GLU A 1 98 ? 25.822 -14.277 -5.056 1.00 66.81 98 GLU A C 1
ATOM 770 O O . GLU A 1 98 ? 26.605 -15.247 -4.948 1.00 66.81 98 GLU A O 1
#

Solvent-accessible surface area (backbone atoms only — not comparable to full-atom values): 5758 Å² total; per-residue (Å²): 104,65,32,41,32,40,41,30,83,43,78,39,89,47,58,87,91,55,63,72,65,58,53,52,53,53,34,49,56,42,34,54,75,70,70,40,55,71,48,80,56,101,81,36,31,40,35,45,45,43,46,69,59,53,54,50,41,52,52,51,32,53,54,53,39,37,77,73,60,26,87,42,70,51,73,50,74,51,78,48,75,60,98,89,53,92,86,46,71,66,68,54,52,52,72,74,72,110